Protein AF-A0AAW7YXU8-F1 (afdb_monomer)

Mean predicted aligned error: 8.35 Å

Structure (mmCIF, N/CA/C/O backbone):
data_AF-A0AAW7YXU8-F1
#
_entry.id   AF-A0AAW7YXU8-F1
#
loop_
_atom_site.group_PDB
_atom_site.id
_atom_site.type_symbol
_atom_site.label_atom_id
_atom_site.label_alt_id
_atom_site.label_comp_id
_atom_site.label_asym_id
_atom_site.label_entity_id
_atom_site.label_seq_id
_atom_site.pdbx_PDB_ins_code
_atom_site.Cartn_x
_atom_site.Cartn_y
_atom_site.Cartn_z
_atom_site.occupancy
_atom_site.B_iso_or_equiv
_atom_site.auth_seq_id
_atom_site.auth_comp_id
_atom_site.auth_asym_id
_atom_site.auth_atom_id
_atom_site.pdbx_PDB_model_num
ATOM 1 N N . MET A 1 1 ? -6.974 4.110 14.952 1.00 83.19 1 MET A N 1
ATOM 2 C CA . MET A 1 1 ? -5.641 4.402 14.374 1.00 83.19 1 MET A CA 1
ATOM 3 C C . MET A 1 1 ? -5.737 4.328 12.861 1.00 83.19 1 MET A C 1
ATOM 5 O O . MET A 1 1 ? -6.173 3.306 12.352 1.00 83.19 1 MET A O 1
ATOM 9 N N . VAL A 1 2 ? -5.351 5.387 12.153 1.00 89.38 2 VAL A N 1
ATOM 10 C CA . VAL A 1 2 ? -5.367 5.428 10.683 1.00 89.38 2 VAL A CA 1
ATOM 11 C C . VAL A 1 2 ? -3.934 5.591 10.190 1.00 89.38 2 VAL A C 1
ATOM 13 O O . VAL A 1 2 ? -3.239 6.506 10.622 1.00 89.38 2 VAL A O 1
ATOM 16 N N . VAL A 1 3 ? -3.494 4.697 9.308 1.00 88.69 3 VAL A N 1
ATOM 17 C CA . VAL A 1 3 ? -2.193 4.743 8.634 1.00 88.69 3 VAL A CA 1
ATOM 18 C C . VAL A 1 3 ? -2.463 4.742 7.136 1.00 88.69 3 VAL A C 1
ATOM 20 O O . VAL A 1 3 ? -3.080 3.808 6.633 1.00 88.69 3 VAL A O 1
ATOM 23 N N . SER A 1 4 ? -2.027 5.784 6.428 1.00 88.00 4 SER A N 1
ATOM 24 C CA . SER A 1 4 ? -2.172 5.890 4.974 1.00 88.00 4 SER A CA 1
ATOM 25 C C . SER A 1 4 ? -0.922 6.489 4.344 1.00 88.00 4 SER A C 1
ATOM 27 O O . SER A 1 4 ? -0.348 7.433 4.888 1.00 88.00 4 SER A O 1
ATOM 29 N N . ASN A 1 5 ? -0.524 5.941 3.195 1.00 78.50 5 AS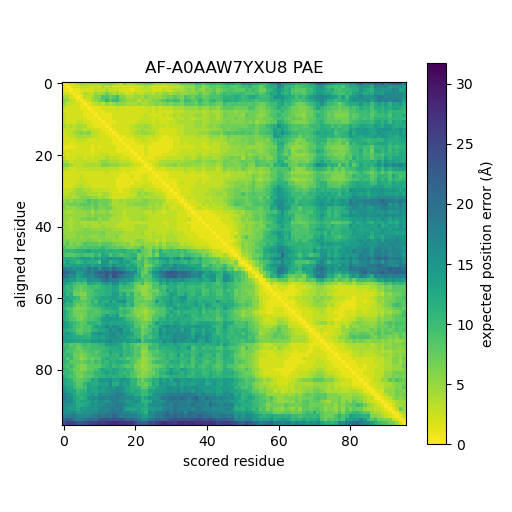N A N 1
ATOM 30 C CA . ASN A 1 5 ? 0.661 6.374 2.454 1.00 78.50 5 ASN A CA 1
ATOM 31 C C . ASN A 1 5 ? 0.351 7.223 1.210 1.00 78.50 5 ASN A C 1
ATOM 33 O O . ASN A 1 5 ? 1.174 8.059 0.847 1.00 78.50 5 ASN A O 1
ATOM 37 N N . GLU A 1 6 ? -0.782 7.010 0.527 1.00 79.31 6 GLU A N 1
ATOM 38 C CA . GLU A 1 6 ? -1.082 7.698 -0.747 1.00 79.31 6 GLU A CA 1
ATOM 39 C C . GLU A 1 6 ? -2.409 8.463 -0.732 1.00 79.31 6 GLU A C 1
ATOM 41 O O . GLU A 1 6 ? -2.508 9.521 -1.356 1.00 79.31 6 GLU A O 1
ATOM 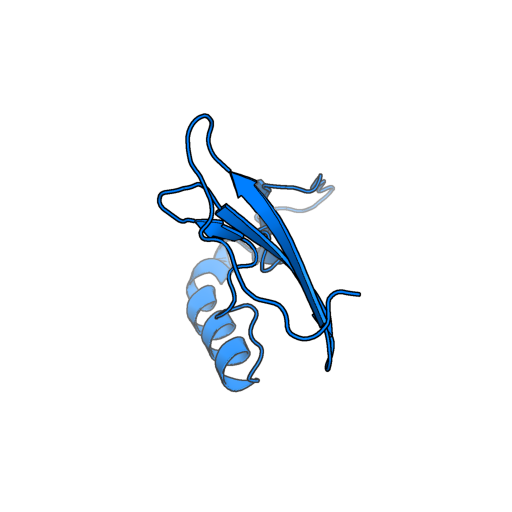46 N N . ARG A 1 7 ? -3.442 7.946 -0.058 1.00 83.62 7 ARG A N 1
ATOM 47 C CA . ARG A 1 7 ? -4.804 8.488 -0.150 1.00 83.62 7 ARG A CA 1
ATOM 48 C C . ARG A 1 7 ? -5.211 9.206 1.130 1.00 83.62 7 ARG A C 1
ATOM 50 O O . ARG A 1 7 ? -4.828 8.817 2.231 1.00 83.62 7 ARG A O 1
ATOM 57 N N . LEU A 1 8 ? -6.048 10.234 0.995 1.00 90.38 8 LEU A N 1
ATOM 58 C CA . LEU A 1 8 ? -6.733 10.814 2.145 1.00 90.38 8 LEU A CA 1
ATOM 59 C C . LEU A 1 8 ? -7.729 9.786 2.696 1.00 90.38 8 LEU A C 1
ATOM 61 O O . LEU A 1 8 ? -8.615 9.335 1.973 1.00 90.38 8 LEU A O 1
ATOM 65 N N . VAL A 1 9 ? -7.598 9.456 3.978 1.00 93.88 9 VAL A N 1
ATOM 66 C CA . VAL A 1 9 ? -8.546 8.607 4.702 1.00 93.88 9 VAL A CA 1
ATOM 67 C C . VAL A 1 9 ? -9.194 9.453 5.788 1.00 93.88 9 VAL A C 1
ATOM 69 O O . VAL A 1 9 ? -8.513 9.938 6.689 1.00 93.88 9 VAL A O 1
ATOM 72 N N . ALA A 1 10 ? -10.508 9.641 5.683 1.00 93.44 10 ALA A N 1
ATOM 73 C CA . ALA A 1 10 ? -11.312 10.376 6.649 1.00 93.44 10 ALA A CA 1
ATOM 74 C C . ALA A 1 10 ? -12.330 9.437 7.303 1.00 93.44 10 ALA A C 1
ATOM 76 O O . ALA A 1 10 ? -12.918 8.583 6.640 1.00 93.44 10 ALA A O 1
ATOM 77 N N . THR A 1 11 ? -12.540 9.609 8.604 1.00 94.31 11 THR A N 1
ATOM 78 C CA . THR A 1 11 ? -13.448 8.795 9.419 1.00 94.31 11 THR A CA 1
ATOM 79 C C . THR A 1 11 ? -14.344 9.708 10.243 1.00 94.31 11 THR A C 1
ATOM 81 O O . THR A 1 11 ? -13.853 10.675 10.823 1.00 94.31 11 THR A O 1
ATOM 84 N N . LEU A 1 12 ? -15.637 9.401 10.324 1.00 96.12 12 LEU A N 1
ATOM 85 C CA . LEU A 1 12 ? -16.613 10.178 11.08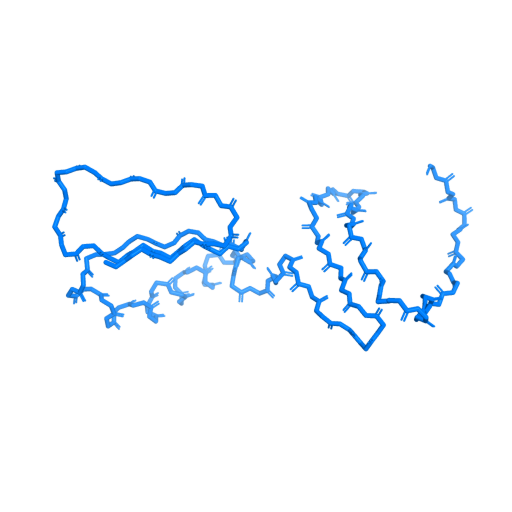7 1.00 96.12 12 LEU A CA 1
ATOM 86 C C . LEU A 1 12 ? -17.577 9.225 11.798 1.00 96.12 12 LEU A C 1
ATOM 88 O O . LEU A 1 12 ? -18.137 8.347 11.151 1.00 96.12 12 LEU A O 1
ATOM 92 N N . GLY A 1 13 ? -17.774 9.412 13.107 1.00 96.12 13 GLY A N 1
ATOM 93 C CA . GLY A 1 13 ? -18.733 8.623 13.892 1.00 96.12 13 GLY A CA 1
ATOM 94 C C . GLY A 1 13 ? -18.377 7.140 14.030 1.00 96.12 13 GLY A C 1
ATOM 95 O O . GLY A 1 13 ? -19.276 6.308 14.086 1.00 96.12 13 GLY A O 1
ATOM 96 N N . VAL A 1 14 ? -17.086 6.804 14.027 1.00 95.50 14 VAL A N 1
ATOM 97 C CA . VAL A 1 14 ? -16.593 5.434 14.207 1.00 95.50 14 VAL A CA 1
ATOM 98 C C . VAL A 1 14 ? -15.579 5.400 15.341 1.00 95.50 14 VAL A C 1
ATOM 100 O O . VAL A 1 14 ? -14.745 6.301 15.448 1.00 95.50 14 VAL A O 1
ATOM 103 N N . ASP A 1 15 ? -15.623 4.332 16.128 1.00 94.00 15 ASP A N 1
ATOM 104 C CA . ASP A 1 15 ? -14.762 4.127 17.288 1.00 94.00 15 ASP A CA 1
ATOM 105 C C . ASP A 1 15 ? -13.901 2.873 17.110 1.00 94.00 1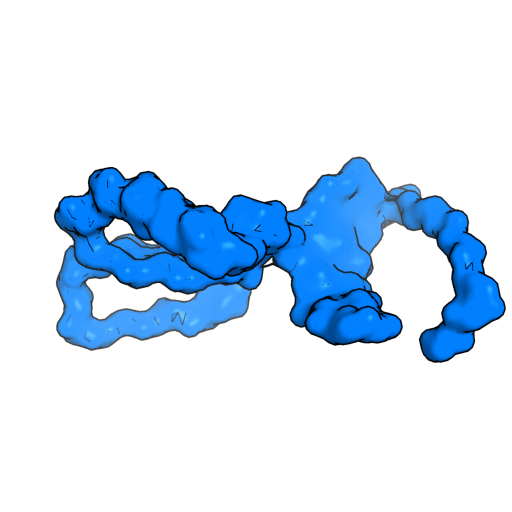5 ASP A C 1
ATOM 107 O O . ASP A 1 15 ? -14.258 1.946 16.381 1.00 94.00 15 ASP A O 1
ATOM 111 N N . ASP A 1 16 ? -12.722 2.887 17.734 1.00 94.62 16 ASP A N 1
ATOM 112 C CA . ASP A 1 16 ? -11.820 1.734 17.854 1.00 94.62 16 ASP A CA 1
ATOM 113 C C . ASP A 1 16 ? -11.454 1.010 16.543 1.00 94.62 16 ASP A C 1
ATOM 115 O O . ASP A 1 16 ? -11.056 -0.156 16.534 1.00 94.62 16 ASP A O 1
ATOM 119 N N . LEU A 1 17 ? -11.480 1.722 15.414 1.00 94.81 17 LEU A N 1
ATOM 120 C CA . LEU A 1 17 ? -11.012 1.193 14.135 1.00 94.81 17 LEU A CA 1
ATOM 121 C C . LEU A 1 17 ? -9.497 1.316 13.967 1.00 94.81 17 LEU A C 1
ATOM 123 O O . LEU A 1 17 ? -8.865 2.321 14.310 1.00 94.81 17 LEU A O 1
ATOM 127 N N . ILE A 1 18 ? -8.921 0.304 13.334 1.00 93.25 18 ILE A N 1
ATOM 128 C CA . ILE A 1 18 ? -7.605 0.316 12.717 1.00 93.25 18 ILE A CA 1
ATOM 129 C C . ILE A 1 18 ? -7.795 0.288 11.210 1.00 93.25 18 ILE A C 1
ATOM 131 O O . ILE A 1 18 ? -8.370 -0.651 10.661 1.00 93.25 18 ILE A O 1
ATOM 135 N N . ILE A 1 19 ? -7.289 1.327 10.554 1.00 93.56 19 ILE A N 1
ATOM 136 C CA . ILE A 1 19 ? -7.302 1.463 9.103 1.00 93.56 19 ILE A CA 1
ATOM 137 C C . ILE A 1 19 ? -5.859 1.536 8.628 1.00 93.56 19 ILE A C 1
ATOM 139 O O . ILE A 1 19 ? -5.108 2.402 9.076 1.00 93.56 19 ILE A O 1
ATOM 143 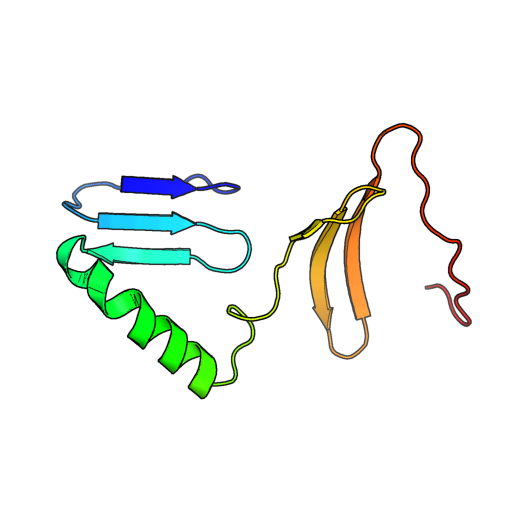N N . VAL A 1 20 ? -5.477 0.627 7.737 1.00 89.94 20 VAL A N 1
ATOM 144 C CA . VAL A 1 20 ? -4.149 0.585 7.120 1.00 89.94 20 VAL A CA 1
ATOM 145 C C . VAL A 1 20 ? -4.325 0.592 5.605 1.00 89.94 20 VAL A C 1
ATOM 147 O O . VAL A 1 20 ? -4.743 -0.408 5.025 1.00 89.94 20 VAL A O 1
ATOM 150 N N . ASP A 1 21 ? -4.020 1.726 4.979 1.00 89.50 21 ASP A N 1
ATOM 151 C CA . ASP A 1 21 ? -3.989 1.911 3.527 1.00 89.50 21 ASP A CA 1
ATOM 152 C C . ASP A 1 21 ? -2.546 1.788 3.028 1.00 89.50 21 ASP A C 1
ATOM 154 O O . ASP A 1 21 ? -1.69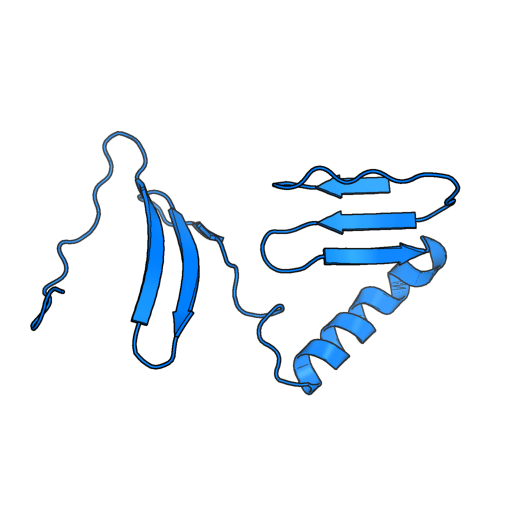1 2.650 3.262 1.00 89.50 21 ASP A O 1
ATOM 158 N N . THR A 1 22 ? -2.270 0.679 2.349 1.00 82.31 22 THR A N 1
ATOM 159 C CA . THR A 1 22 ? -1.009 0.447 1.644 1.00 82.31 22 THR A CA 1
ATOM 160 C C . THR A 1 22 ? -1.247 0.499 0.141 1.00 82.31 22 THR A C 1
ATOM 162 O O . THR A 1 22 ? -2.380 0.503 -0.332 1.00 82.31 22 THR A O 1
ATOM 165 N N . LYS A 1 23 ? -0.171 0.489 -0.647 1.00 75.62 23 LYS A N 1
ATOM 166 C CA . LYS A 1 23 ? -0.303 0.423 -2.106 1.00 75.62 23 LYS A CA 1
ATOM 167 C C . LYS A 1 23 ? -0.967 -0.866 -2.598 1.00 75.62 23 LYS A C 1
ATOM 169 O O . LYS A 1 23 ? -1.547 -0.841 -3.681 1.00 75.62 23 LYS A O 1
ATOM 174 N N . ASP A 1 24 ? -0.853 -1.941 -1.822 1.00 74.69 24 ASP A N 1
ATOM 175 C CA . ASP A 1 24 ? -1.239 -3.297 -2.217 1.00 74.69 24 ASP A CA 1
ATOM 176 C C . ASP A 1 24 ? -2.670 -3.622 -1.762 1.00 74.69 24 ASP A C 1
ATOM 178 O O . ASP A 1 24 ? -3.421 -4.284 -2.476 1.00 74.69 24 ASP A O 1
ATOM 182 N N . ALA A 1 25 ? -3.063 -3.130 -0.582 1.00 81.75 25 ALA A N 1
ATOM 183 C CA . ALA A 1 25 ? -4.375 -3.378 0.006 1.00 81.75 25 ALA A CA 1
ATOM 184 C C . ALA A 1 25 ? -4.783 -2.311 1.036 1.00 81.75 25 ALA A C 1
ATOM 186 O O . ALA A 1 25 ? -3.936 -1.687 1.686 1.00 81.75 25 ALA A O 1
ATOM 187 N N . LEU A 1 26 ? -6.101 -2.191 1.230 1.00 88.81 26 LEU A N 1
ATOM 188 C CA . LEU A 1 26 ? -6.734 -1.466 2.329 1.00 88.81 26 LEU A CA 1
ATOM 189 C C . LEU A 1 26 ? -7.268 -2.472 3.353 1.00 88.81 26 LEU A C 1
ATOM 191 O O . LEU A 1 26 ? -8.109 -3.308 3.022 1.00 88.81 26 LEU A O 1
ATOM 195 N N . MET A 1 27 ? -6.818 -2.357 4.599 1.00 90.56 27 MET A N 1
ATOM 196 C CA . MET A 1 27 ? -7.358 -3.110 5.728 1.00 90.56 27 MET A CA 1
ATOM 197 C C . MET A 1 27 ? -8.141 -2.174 6.646 1.00 90.56 27 MET A C 1
ATOM 199 O O . MET A 1 27 ? -7.632 -1.130 7.048 1.00 90.56 27 MET A O 1
ATOM 203 N N . VAL A 1 28 ? -9.354 -2.581 7.013 1.00 93.94 28 VAL A N 1
ATOM 204 C CA . VAL A 1 28 ? -10.192 -1.917 8.018 1.00 93.94 28 VAL A CA 1
ATOM 205 C C . VAL A 1 28 ? -10.644 -2.981 9.006 1.00 93.94 28 VAL A C 1
ATOM 207 O O . VAL A 1 28 ? -11.254 -3.968 8.604 1.00 93.94 28 VAL A O 1
ATOM 210 N N . ALA A 1 29 ? -10.334 -2.800 10.284 1.00 93.94 29 ALA A N 1
ATOM 211 C CA . ALA A 1 29 ? -10.713 -3.741 11.331 1.00 93.94 29 ALA A CA 1
ATOM 212 C C . ALA A 1 29 ? -10.993 -3.012 12.643 1.00 93.94 29 ALA A C 1
ATOM 214 O O . ALA A 1 29 ? -10.384 -1.983 12.925 1.00 93.94 29 ALA A O 1
ATOM 215 N N . HIS A 1 30 ? -11.872 -3.569 13.471 1.00 95.12 30 HIS A N 1
ATOM 216 C CA . HIS A 1 30 ? -11.947 -3.167 14.872 1.00 95.12 30 HIS A CA 1
ATOM 217 C C . HIS A 1 30 ? -10.662 -3.589 15.598 1.00 95.12 30 HIS A C 1
ATOM 219 O O . HIS A 1 30 ? -10.081 -4.632 15.284 1.00 95.12 30 HIS A O 1
ATOM 225 N N . LYS A 1 31 ? -10.221 -2.807 16.584 1.00 91.56 31 LYS A N 1
ATOM 226 C CA . LYS A 1 31 ? -8.993 -3.054 17.352 1.00 91.56 31 LYS A CA 1
ATOM 227 C C . LYS A 1 31 ? -8.976 -4.439 18.013 1.00 91.56 31 LYS A C 1
ATOM 229 O O . LYS A 1 31 ? -7.927 -5.073 18.079 1.00 91.56 31 LYS A O 1
ATOM 234 N N . ASP A 1 32 ? -10.134 -4.943 18.420 1.00 93.50 32 ASP A N 1
ATOM 235 C CA . ASP A 1 32 ? -10.255 -6.266 19.051 1.00 93.50 32 ASP A CA 1
ATOM 236 C C . ASP A 1 32 ? -10.072 -7.436 18.068 1.00 93.50 32 ASP A C 1
ATOM 238 O O . ASP A 1 32 ? -9.773 -8.555 18.476 1.00 93.50 32 ASP A O 1
ATOM 242 N N . ALA A 1 33 ? -10.201 -7.185 16.762 1.00 91.19 33 ALA A N 1
ATOM 243 C CA . ALA A 1 33 ? -10.074 -8.198 15.713 1.00 91.19 33 ALA A CA 1
ATOM 244 C C . ALA A 1 33 ? -8.650 -8.296 15.126 1.00 91.19 33 ALA A C 1
ATOM 246 O O . ALA A 1 33 ? -8.410 -9.069 14.200 1.00 91.19 33 ALA A O 1
ATOM 247 N N . ILE A 1 34 ? -7.671 -7.536 15.644 1.00 84.62 34 ILE A N 1
ATOM 248 C CA . ILE A 1 34 ? -6.284 -7.533 15.124 1.00 84.62 34 ILE A CA 1
ATOM 249 C C . ILE A 1 34 ? -5.657 -8.931 15.142 1.00 84.62 34 ILE A C 1
ATOM 251 O O . ILE A 1 34 ? -4.885 -9.291 14.254 1.00 84.62 34 ILE A O 1
ATOM 255 N N . GLN A 1 35 ? -5.971 -9.723 16.162 1.00 85.06 35 GLN A N 1
ATOM 256 C CA . GLN A 1 35 ? -5.447 -11.078 16.324 1.00 85.06 35 GLN A CA 1
ATOM 257 C C . GLN A 1 35 ? -5.818 -12.017 15.162 1.00 85.06 35 GLN A C 1
ATOM 259 O O . GLN A 1 35 ? -5.063 -12.943 14.854 1.00 85.06 35 GLN A O 1
ATOM 264 N N . ASP A 1 36 ? -6.899 -11.717 14.438 1.00 88.12 36 ASP A N 1
ATOM 265 C CA . ASP A 1 36 ? -7.393 -12.525 13.321 1.00 88.12 36 ASP A CA 1
ATOM 266 C C . ASP A 1 36 ? -6.817 -12.108 11.960 1.00 88.12 36 ASP A C 1
ATOM 268 O O . ASP A 1 36 ? -7.069 -12.764 10.947 1.00 88.12 36 ASP A O 1
ATOM 272 N N . VAL A 1 37 ? -5.959 -11.079 11.907 1.00 86.19 37 VAL A N 1
ATOM 273 C CA . VAL A 1 37 ? -5.312 -10.622 10.660 1.00 86.19 37 VAL A CA 1
ATOM 274 C C . VAL A 1 37 ? -4.580 -11.765 9.957 1.00 86.19 37 VAL A C 1
ATOM 276 O O . VAL A 1 37 ? -4.614 -11.877 8.733 1.00 86.19 37 VAL A O 1
ATOM 279 N N . LYS A 1 38 ? -3.958 -12.676 10.714 1.00 84.44 38 LYS A N 1
ATOM 280 C CA . LYS A 1 38 ? -3.275 -13.842 10.137 1.00 84.44 38 LYS A CA 1
ATOM 281 C C . LYS A 1 38 ? -4.244 -14.779 9.408 1.00 84.44 38 LYS A C 1
ATOM 283 O O . LYS A 1 38 ? -3.891 -15.316 8.361 1.00 84.44 38 LYS A O 1
ATOM 288 N N . GLN A 1 39 ? -5.447 -14.967 9.946 1.00 88.31 39 GLN A N 1
ATOM 289 C CA . GLN A 1 39 ? -6.478 -15.802 9.328 1.00 88.31 39 GLN A CA 1
ATOM 290 C C . GLN A 1 39 ? -7.013 -15.141 8.055 1.00 88.31 39 GLN A C 1
ATOM 292 O O . GLN A 1 39 ? -7.135 -15.811 7.034 1.00 88.31 39 GLN A O 1
ATOM 297 N N . LEU A 1 40 ? -7.225 -13.821 8.080 1.00 85.50 40 LEU A N 1
ATOM 298 C CA . LEU A 1 40 ? -7.595 -13.041 6.897 1.00 85.50 40 LEU A CA 1
ATOM 299 C C . LEU A 1 40 ? -6.533 -13.137 5.788 1.00 85.50 40 LEU A C 1
ATOM 301 O O . LEU A 1 40 ? -6.854 -13.357 4.625 1.00 85.50 40 LEU A O 1
ATOM 305 N N . VAL A 1 41 ? -5.249 -13.023 6.133 1.00 83.94 41 VAL A N 1
ATOM 306 C CA . VAL A 1 41 ? -4.157 -13.183 5.157 1.00 83.94 41 VAL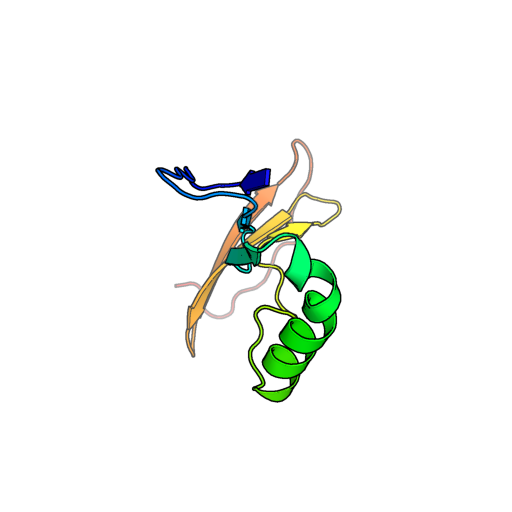 A CA 1
ATOM 307 C C . VAL A 1 41 ? -4.133 -14.600 4.576 1.00 83.94 41 VAL A C 1
ATOM 309 O O . VAL A 1 41 ? -3.856 -14.769 3.388 1.00 83.94 41 VAL A O 1
ATOM 312 N N . ASN A 1 42 ? -4.425 -15.622 5.383 1.00 84.75 42 ASN A N 1
ATOM 313 C CA . ASN A 1 42 ? -4.505 -17.002 4.906 1.00 84.75 42 ASN A CA 1
ATOM 314 C C . ASN A 1 42 ? -5.708 -17.224 3.980 1.00 84.75 42 ASN A C 1
ATOM 316 O O . ASN A 1 42 ? -5.544 -17.836 2.933 1.00 84.75 42 ASN A O 1
ATOM 320 N N . SER A 1 43 ? -6.880 -16.662 4.277 1.00 85.12 43 SER A N 1
ATOM 321 C CA . SER A 1 43 ? -8.035 -16.801 3.382 1.00 85.12 43 SER A CA 1
ATOM 322 C C . SER A 1 43 ? -7.813 -16.110 2.030 1.00 85.12 43 SER A C 1
ATOM 324 O O . SER A 1 43 ? -8.202 -16.644 0.994 1.00 85.12 43 SER A O 1
ATOM 326 N N . ILE A 1 44 ? -7.113 -14.970 2.007 1.00 82.38 44 ILE A N 1
ATOM 327 C CA . ILE A 1 44 ? -6.702 -14.294 0.763 1.00 82.38 44 ILE A CA 1
ATOM 328 C C . ILE A 1 44 ? -5.709 -15.159 -0.034 1.00 82.38 44 ILE A C 1
ATOM 330 O O . ILE A 1 44 ? -5.806 -15.231 -1.262 1.00 82.38 44 ILE A O 1
ATOM 334 N N . LYS A 1 45 ? -4.778 -15.836 0.655 1.00 79.31 45 LYS A N 1
ATOM 335 C CA . LYS A 1 45 ? -3.845 -16.804 0.051 1.00 79.31 45 LYS A CA 1
ATOM 336 C C . LYS A 1 45 ? -4.577 -17.971 -0.595 1.00 79.31 45 LYS A C 1
ATOM 338 O O . LYS A 1 45 ? -4.303 -18.282 -1.753 1.00 79.31 45 LYS A O 1
ATOM 343 N N . ASP A 1 46 ? -5.504 -18.575 0.137 1.00 84.00 46 ASP A N 1
ATOM 344 C CA . ASP A 1 46 ? -6.262 -19.747 -0.305 1.00 84.00 46 ASP A CA 1
ATOM 345 C C . ASP A 1 46 ? -7.208 -19.404 -1.464 1.00 84.00 46 ASP A C 1
ATOM 347 O O . ASP A 1 46 ? -7.408 -20.210 -2.369 1.00 84.00 46 ASP A O 1
ATOM 351 N N . ALA A 1 47 ? -7.708 -18.165 -1.506 1.00 82.75 47 ALA A N 1
ATOM 352 C CA . ALA A 1 47 ? -8.463 -17.624 -2.634 1.00 82.75 47 ALA A CA 1
ATOM 353 C C . ALA A 1 47 ? -7.599 -17.331 -3.880 1.00 82.75 47 ALA A C 1
ATOM 355 O O . ALA A 1 47 ? -8.116 -16.844 -4.885 1.00 82.75 47 ALA A O 1
ATOM 356 N N . GLY A 1 48 ? -6.286 -17.589 -3.827 1.00 74.19 48 GLY A N 1
ATOM 357 C CA . GLY A 1 48 ? -5.368 -17.427 -4.953 1.00 74.19 48 GLY A CA 1
ATOM 358 C C . GLY A 1 48 ? -5.126 -15.976 -5.372 1.00 74.19 48 GLY A C 1
ATOM 359 O O . GLY A 1 48 ? -4.560 -15.746 -6.439 1.00 74.19 48 GLY A O 1
ATOM 360 N N . ARG A 1 49 ? -5.543 -14.992 -4.566 1.00 72.19 49 ARG A N 1
ATOM 361 C CA . ARG A 1 49 ? -5.390 -13.578 -4.922 1.00 72.19 49 ARG A CA 1
ATOM 362 C C . ARG A 1 49 ? -3.978 -13.086 -4.621 1.00 72.19 49 ARG A C 1
ATOM 364 O O . ARG A 1 49 ? -3.367 -13.541 -3.663 1.00 72.19 49 ARG A O 1
ATOM 371 N N . GLU A 1 50 ? -3.438 -12.164 -5.408 1.00 64.50 50 GLU A N 1
ATOM 372 C CA . GLU A 1 50 ? -2.021 -11.780 -5.325 1.00 64.50 50 GLU A CA 1
ATOM 373 C C . GLU A 1 50 ? -1.718 -10.567 -4.438 1.00 64.50 50 GLU A C 1
ATOM 375 O O . GLU A 1 50 ? -0.548 -10.220 -4.287 1.00 64.50 50 GLU A O 1
ATOM 380 N N . GLU A 1 51 ? -2.708 -9.951 -3.786 1.00 65.88 51 GLU A N 1
ATOM 381 C CA . GLU A 1 51 ? -2.495 -8.777 -2.919 1.00 65.88 51 GLU A CA 1
ATOM 382 C C . GLU A 1 51 ? -1.571 -9.083 -1.726 1.00 65.88 51 GLU A C 1
ATOM 384 O O . GLU A 1 51 ? -1.008 -8.178 -1.121 1.00 65.88 51 GLU A O 1
ATOM 389 N N . HIS A 1 52 ? -1.367 -10.365 -1.405 1.00 57.94 52 HIS A N 1
ATOM 390 C CA . HIS A 1 52 ? -0.399 -10.817 -0.403 1.00 57.94 52 HIS A CA 1
ATOM 391 C C . HIS A 1 52 ? 1.000 -11.147 -0.971 1.00 57.94 52 HIS A C 1
ATOM 393 O O . HIS A 1 52 ? 1.903 -11.451 -0.191 1.00 57.94 52 HIS A O 1
ATOM 399 N N . LYS A 1 53 ? 1.179 -11.167 -2.303 1.00 55.41 53 LYS A N 1
ATOM 400 C CA . LYS A 1 53 ? 2.425 -11.559 -3.003 1.00 55.41 53 LYS A CA 1
ATOM 401 C C . LYS A 1 53 ? 3.072 -10.413 -3.765 1.00 55.41 53 LYS A C 1
ATOM 403 O O . LYS A 1 53 ? 4.299 -10.345 -3.831 1.00 55.41 53 LYS A O 1
ATOM 408 N N . VAL A 1 54 ? 2.270 -9.562 -4.395 1.00 55.59 54 VAL A N 1
ATOM 409 C CA . VAL A 1 54 ? 2.764 -8.542 -5.315 1.00 55.59 54 VAL A CA 1
ATOM 410 C C . VAL A 1 54 ? 2.818 -7.218 -4.584 1.00 55.59 54 VAL A C 1
ATOM 412 O O . VAL A 1 54 ? 1.815 -6.528 -4.444 1.00 55.59 54 VAL A O 1
ATOM 415 N N . HIS A 1 55 ? 4.022 -6.851 -4.151 1.00 61.12 55 HIS A N 1
ATOM 416 C CA . HIS A 1 55 ? 4.287 -5.472 -3.780 1.00 61.12 55 HIS A CA 1
ATOM 417 C C . HIS A 1 55 ? 4.225 -4.617 -5.039 1.00 61.12 55 HIS A C 1
ATOM 419 O O . HIS A 1 55 ? 5.063 -4.739 -5.938 1.00 61.12 55 HIS A O 1
ATOM 425 N N . ARG A 1 56 ? 3.227 -3.740 -5.091 1.00 68.12 56 ARG A N 1
ATOM 426 C CA . ARG A 1 56 ? 3.065 -2.712 -6.109 1.00 68.12 56 ARG A CA 1
ATOM 427 C C . ARG A 1 56 ? 4.352 -1.909 -6.240 1.00 68.12 56 ARG A C 1
ATOM 429 O O . ARG A 1 56 ? 4.785 -1.682 -7.357 1.00 68.12 56 ARG A O 1
ATOM 436 N N . GLU A 1 57 ? 5.040 -1.595 -5.142 1.00 75.38 57 GLU A N 1
ATOM 437 C CA . GLU A 1 57 ? 6.337 -0.911 -5.154 1.00 75.38 57 GLU A CA 1
ATOM 438 C C . GLU A 1 57 ? 7.493 -1.820 -4.706 1.00 75.38 57 GLU A C 1
ATOM 440 O O . GLU A 1 57 ? 7.507 -2.344 -3.595 1.00 75.38 57 GLU A O 1
ATOM 445 N N . VAL A 1 58 ? 8.504 -1.973 -5.565 1.00 81.69 58 VAL A N 1
ATOM 446 C CA . VAL A 1 58 ? 9.684 -2.810 -5.319 1.00 81.69 58 VAL A CA 1
ATOM 447 C C . VAL A 1 58 ? 10.953 -1.967 -5.353 1.00 81.69 58 VAL A C 1
ATOM 449 O O . VAL A 1 58 ? 11.263 -1.309 -6.350 1.00 81.69 58 VAL A O 1
ATOM 452 N N . TYR A 1 59 ? 11.740 -2.052 -4.280 1.00 83.94 59 TYR A N 1
ATOM 453 C CA . TYR A 1 59 ? 13.008 -1.338 -4.148 1.00 83.94 59 TYR A CA 1
ATOM 454 C C . TYR A 1 59 ? 14.190 -2.127 -4.729 1.00 83.94 59 TYR A C 1
ATOM 456 O O . TYR A 1 59 ? 14.278 -3.359 -4.647 1.00 83.94 59 TYR A O 1
ATOM 464 N N . ARG A 1 60 ? 15.115 -1.388 -5.344 1.00 87.75 60 ARG A N 1
ATOM 465 C CA . ARG A 1 60 ? 16.343 -1.875 -5.981 1.00 87.75 60 ARG A CA 1
ATOM 466 C C . ARG A 1 60 ? 17.511 -0.931 -5.653 1.00 87.75 60 ARG A C 1
ATOM 468 O O . ARG A 1 60 ? 17.280 0.216 -5.274 1.00 87.75 60 ARG A O 1
ATOM 475 N N . PRO A 1 61 ? 18.775 -1.365 -5.809 1.00 88.25 61 PRO A N 1
ATOM 476 C CA . PRO A 1 61 ? 19.930 -0.505 -5.533 1.00 88.25 61 PRO A CA 1
ATOM 477 C C . PRO A 1 61 ? 19.865 0.845 -6.270 1.00 88.25 61 PRO A C 1
ATOM 479 O O . PRO A 1 61 ? 20.001 1.890 -5.630 1.00 88.25 61 PRO A O 1
ATOM 482 N N . TRP A 1 62 ? 19.489 0.820 -7.556 1.00 91.00 62 TRP A N 1
ATOM 483 C CA . TRP A 1 62 ? 19.357 1.995 -8.427 1.00 91.00 62 TRP A CA 1
ATOM 484 C C . TRP A 1 62 ? 18.115 2.869 -8.157 1.00 91.00 62 TRP A C 1
ATOM 486 O O . TRP A 1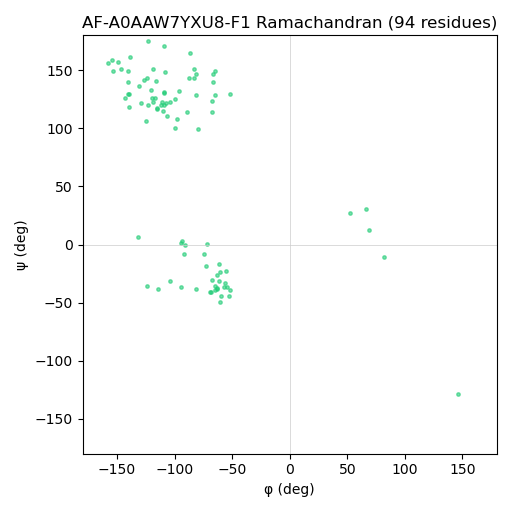 62 ? 17.982 3.943 -8.743 1.00 91.00 62 TRP A O 1
ATOM 496 N N . GLY A 1 63 ? 17.177 2.436 -7.304 1.00 92.19 63 GLY A N 1
ATOM 497 C CA . GLY A 1 63 ? 15.911 3.139 -7.074 1.00 92.19 63 GLY A CA 1
ATOM 498 C C . GLY A 1 63 ? 14.740 2.210 -6.782 1.00 92.19 63 GLY A C 1
ATOM 499 O O . GLY A 1 63 ? 14.807 1.384 -5.874 1.00 92.19 63 GLY A O 1
ATOM 500 N N . LYS A 1 64 ? 13.636 2.371 -7.505 1.00 90.75 64 LYS A N 1
ATOM 501 C CA . LYS A 1 64 ? 12.438 1.541 -7.339 1.00 90.75 64 LYS A CA 1
ATOM 502 C C . LYS A 1 64 ? 11.610 1.478 -8.613 1.00 90.75 64 LYS A C 1
ATOM 504 O O . LYS A 1 64 ? 11.700 2.367 -9.460 1.00 90.75 64 LYS A O 1
ATOM 509 N N . TYR A 1 65 ? 10.771 0.456 -8.725 1.00 89.12 65 TYR A N 1
ATOM 510 C CA . TYR A 1 65 ? 9.665 0.465 -9.676 1.00 89.12 65 TYR A CA 1
ATOM 511 C C . TYR A 1 65 ? 8.341 0.232 -8.956 1.00 89.12 65 TYR A C 1
ATOM 513 O O . TYR A 1 65 ? 8.274 -0.547 -8.011 1.00 89.12 65 TYR A O 1
ATOM 521 N N . ASP A 1 66 ? 7.307 0.911 -9.430 1.00 85.31 66 ASP A N 1
ATOM 522 C CA . ASP A 1 66 ? 5.920 0.743 -9.020 1.00 85.31 66 ASP A CA 1
ATOM 523 C C . ASP A 1 66 ? 5.138 0.133 -10.195 1.00 85.31 66 ASP A C 1
ATOM 525 O O . ASP A 1 66 ? 5.138 0.704 -11.288 1.00 85.31 66 ASP A O 1
ATOM 529 N N . SER A 1 67 ? 4.538 -1.042 -10.012 1.00 83.88 67 SER A N 1
ATOM 530 C CA . SER A 1 67 ? 3.671 -1.695 -10.995 1.00 83.88 67 SER A CA 1
ATOM 531 C C . SER A 1 67 ? 2.286 -1.060 -10.930 1.00 83.88 67 SER A C 1
ATOM 533 O O . SER A 1 67 ? 1.481 -1.385 -10.063 1.00 83.88 67 SER A O 1
ATOM 535 N N . ILE A 1 68 ? 2.016 -0.139 -11.853 1.00 81.44 68 ILE A N 1
ATOM 536 C CA . ILE A 1 68 ? 0.781 0.654 -11.851 1.00 81.44 68 ILE A CA 1
ATOM 537 C C . ILE A 1 68 ? -0.373 -0.127 -12.468 1.00 81.44 68 ILE A C 1
ATOM 539 O O . ILE A 1 68 ? -1.501 -0.002 -12.002 1.00 81.44 68 ILE A O 1
ATOM 543 N N . ASP A 1 69 ? -0.093 -0.892 -13.522 1.00 77.25 69 ASP A N 1
ATOM 544 C CA . ASP A 1 69 ? -1.113 -1.632 -14.254 1.00 77.25 69 ASP A CA 1
ATOM 545 C C . ASP A 1 69 ? -0.519 -2.870 -14.933 1.00 77.25 69 ASP A C 1
ATOM 547 O O . ASP A 1 69 ? 0.654 -2.884 -15.326 1.00 77.25 69 ASP A O 1
ATOM 551 N N . ASN A 1 70 ? -1.330 -3.913 -15.071 1.00 78.56 70 ASN A N 1
ATOM 552 C CA . ASN A 1 70 ? -0.972 -5.170 -15.712 1.00 78.56 70 ASN A CA 1
ATOM 553 C C . ASN A 1 70 ? -2.181 -5.703 -16.478 1.00 78.56 70 ASN A C 1
ATOM 555 O O . ASN A 1 70 ? -3.242 -5.925 -15.902 1.00 78.56 70 ASN A O 1
ATOM 559 N N . GLY A 1 71 ? -1.993 -5.980 -17.763 1.00 80.44 71 GLY A N 1
ATOM 560 C CA . GLY A 1 71 ? -2.972 -6.673 -18.591 1.00 80.44 71 GLY A CA 1
ATOM 561 C C . GLY A 1 71 ? -2.374 -7.928 -19.211 1.00 80.44 71 GLY A C 1
ATOM 562 O O . GLY A 1 71 ? -1.172 -8.172 -19.140 1.00 80.44 71 GLY A O 1
ATOM 563 N N . ALA A 1 72 ? -3.201 -8.707 -19.910 1.00 83.12 72 ALA A N 1
ATOM 564 C CA . ALA A 1 72 ? -2.781 -9.971 -20.527 1.00 83.12 72 ALA A CA 1
ATOM 565 C C . ALA A 1 72 ? -1.576 -9.844 -21.485 1.00 83.12 72 ALA A C 1
ATOM 567 O O . ALA A 1 72 ? -0.886 -10.822 -21.759 1.00 83.12 72 ALA A O 1
ATOM 568 N N . ARG A 1 73 ? -1.329 -8.645 -22.022 1.00 85.50 73 ARG A N 1
ATOM 569 C CA . ARG A 1 73 ? -0.283 -8.371 -23.015 1.00 85.50 73 ARG A CA 1
ATOM 570 C C . ARG A 1 73 ? 0.591 -7.161 -22.698 1.00 85.50 73 ARG A C 1
ATOM 572 O O . ARG A 1 73 ? 1.389 -6.759 -23.544 1.00 85.50 73 ARG A O 1
ATOM 579 N N . TYR A 1 74 ? 0.431 -6.557 -21.527 1.00 80.62 74 TYR A N 1
ATOM 580 C CA . TYR A 1 74 ? 1.188 -5.365 -21.171 1.00 80.62 74 TYR A CA 1
ATOM 581 C C . TYR A 1 74 ? 1.429 -5.285 -19.671 1.00 80.62 74 TYR A C 1
ATOM 583 O O . TYR A 1 74 ? 0.678 -5.821 -18.861 1.00 80.62 74 TYR A O 1
ATOM 591 N N . GLN A 1 75 ? 2.470 -4.549 -19.315 1.00 82.94 75 GLN A N 1
ATOM 592 C CA . GLN A 1 75 ? 2.767 -4.185 -17.944 1.00 82.94 75 GLN A CA 1
ATOM 593 C C . GLN A 1 75 ? 3.253 -2.740 -17.935 1.00 82.94 75 GLN A C 1
ATOM 595 O O . GLN A 1 75 ? 4.156 -2.379 -18.691 1.00 82.94 75 GLN A O 1
ATOM 600 N N . VAL A 1 76 ? 2.661 -1.920 -17.071 1.00 85.56 76 VAL A N 1
ATOM 601 C CA . VAL A 1 76 ? 3.036 -0.519 -16.886 1.00 85.56 76 VAL A CA 1
ATOM 602 C C . VAL A 1 76 ? 3.753 -0.380 -15.555 1.00 85.56 76 VAL A C 1
ATOM 604 O O . VAL A 1 76 ? 3.206 -0.682 -14.494 1.00 85.56 76 VAL A O 1
ATOM 607 N N . LYS A 1 77 ? 4.989 0.119 -15.612 1.00 88.81 77 LYS A N 1
ATOM 608 C CA . LYS A 1 77 ? 5.794 0.415 -14.427 1.00 88.81 77 LYS A CA 1
ATOM 609 C C . LYS A 1 77 ? 6.180 1.882 -14.391 1.00 88.81 77 LYS A C 1
ATOM 611 O O . LYS A 1 77 ? 6.700 2.409 -15.371 1.00 88.81 77 LYS A O 1
ATOM 616 N N . ARG A 1 78 ? 6.016 2.522 -13.236 1.00 89.06 78 ARG A N 1
ATOM 617 C CA . ARG A 1 78 ? 6.680 3.792 -12.929 1.00 89.06 78 ARG A CA 1
ATOM 618 C C . ARG A 1 78 ? 8.016 3.490 -12.291 1.00 89.06 78 ARG A C 1
ATOM 620 O O . ARG A 1 78 ? 8.079 2.947 -11.195 1.00 89.06 78 ARG A O 1
ATOM 627 N N . ILE A 1 79 ? 9.083 3.850 -12.986 1.00 91.94 79 ILE A N 1
ATOM 628 C CA . ILE A 1 79 ? 10.444 3.646 -12.512 1.00 91.94 79 ILE A CA 1
ATOM 629 C C . ILE A 1 79 ? 10.960 4.964 -11.938 1.00 91.94 79 ILE A C 1
ATOM 631 O O . ILE A 1 79 ? 10.945 5.988 -12.615 1.00 91.94 79 ILE A O 1
ATOM 635 N N . THR A 1 80 ? 11.423 4.938 -10.691 1.00 93.31 80 THR A N 1
ATOM 636 C CA . THR A 1 80 ? 12.107 6.065 -10.053 1.00 93.31 80 THR A CA 1
ATOM 637 C C . THR A 1 80 ? 13.569 5.692 -9.888 1.00 93.31 80 THR A C 1
ATOM 639 O O . THR A 1 80 ? 13.894 4.765 -9.147 1.00 93.31 80 THR A O 1
ATOM 642 N N . VAL A 1 81 ? 14.446 6.409 -10.583 1.00 95.19 81 VAL A N 1
ATOM 643 C CA . VAL A 1 81 ? 15.897 6.210 -10.513 1.00 95.19 81 VAL A CA 1
ATOM 644 C C . VAL A 1 81 ? 16.471 7.214 -9.519 1.00 95.19 81 VAL A C 1
ATOM 646 O O . VAL A 1 81 ? 16.113 8.392 -9.553 1.00 95.19 81 VAL A O 1
ATOM 649 N N . LYS A 1 82 ? 17.324 6.750 -8.602 1.00 92.88 82 LYS A N 1
ATOM 650 C CA . LYS A 1 82 ? 18.031 7.645 -7.678 1.00 92.88 82 LYS A CA 1
ATOM 651 C C . LYS A 1 82 ? 18.988 8.551 -8.466 1.00 92.88 82 LYS A C 1
ATOM 653 O O . LYS A 1 82 ? 19.517 8.118 -9.490 1.00 92.88 82 LYS A O 1
ATOM 658 N N . PRO A 1 83 ? 19.255 9.781 -8.000 1.00 95.06 83 PRO A N 1
ATOM 659 C CA . PRO A 1 83 ? 20.249 10.643 -8.633 1.00 95.06 83 PRO A CA 1
ATOM 660 C C . PRO A 1 83 ? 21.598 9.923 -8.807 1.00 95.06 83 PRO A C 1
ATOM 662 O O . PRO A 1 83 ? 22.100 9.332 -7.856 1.00 95.06 83 PRO A O 1
ATOM 665 N N . GLY A 1 84 ? 22.164 9.956 -10.017 1.00 93.88 84 GLY A N 1
ATOM 666 C CA . GLY A 1 84 ? 23.456 9.330 -10.345 1.00 93.88 84 GLY A CA 1
ATOM 667 C C . GLY A 1 84 ? 23.416 7.826 -10.653 1.00 93.88 84 GLY A C 1
ATOM 668 O O . GLY A 1 84 ? 24.397 7.289 -11.164 1.00 93.88 84 GLY A O 1
ATOM 669 N N . GLU A 1 85 ? 22.295 7.150 -10.407 1.00 94.88 85 GLU A N 1
ATOM 670 C CA . GLU A 1 85 ? 22.121 5.731 -10.725 1.00 94.88 85 GLU A CA 1
ATOM 671 C C . GLU A 1 85 ? 21.638 5.519 -12.166 1.00 94.88 85 GLU A C 1
ATOM 673 O O . GLU A 1 85 ? 21.158 6.437 -12.835 1.00 94.88 85 GLU A O 1
ATOM 678 N N . LYS A 1 86 ? 21.740 4.278 -12.656 1.00 89.56 86 LYS A N 1
ATOM 679 C CA . LYS A 1 86 ? 21.271 3.908 -13.998 1.00 89.56 86 LYS A CA 1
ATOM 680 C C . LYS A 1 86 ? 20.599 2.544 -14.036 1.00 89.56 86 LYS A C 1
ATOM 682 O O . LYS A 1 86 ? 20.946 1.625 -13.298 1.00 89.56 86 LYS A O 1
ATOM 687 N N . LEU A 1 87 ? 19.648 2.419 -14.954 1.00 87.62 87 LEU A N 1
ATOM 688 C CA . LEU A 1 87 ? 19.032 1.149 -15.320 1.00 87.62 87 LEU A CA 1
ATOM 689 C C . LEU A 1 87 ? 19.921 0.428 -16.335 1.00 87.62 87 LEU A C 1
ATOM 691 O O . LEU A 1 87 ? 20.621 1.064 -17.126 1.00 87.62 87 LEU A O 1
ATOM 695 N N . SER A 1 88 ? 19.871 -0.902 -16.345 1.00 84.38 88 SER A N 1
ATOM 696 C CA . SER A 1 88 ? 20.440 -1.665 -17.452 1.00 84.38 88 SER A CA 1
ATOM 697 C C . SER A 1 88 ? 19.640 -1.403 -18.727 1.00 84.38 88 SER A C 1
ATOM 699 O O . SER A 1 88 ? 18.410 -1.323 -18.700 1.00 84.38 88 SER A O 1
ATOM 701 N N . VAL A 1 89 ? 20.340 -1.276 -19.853 1.00 82.75 89 VAL A N 1
ATOM 702 C CA . VAL A 1 89 ? 19.692 -1.193 -21.164 1.00 82.75 89 VAL A CA 1
ATOM 703 C C . VAL A 1 89 ? 19.000 -2.527 -21.431 1.00 82.75 89 VAL A C 1
ATOM 705 O O . VAL A 1 89 ? 19.614 -3.583 -21.290 1.00 82.75 89 VAL A O 1
ATOM 708 N N . GLN A 1 90 ? 17.721 -2.471 -21.790 1.00 80.69 90 GLN A N 1
ATOM 709 C CA . GLN A 1 90 ? 16.923 -3.642 -22.138 1.00 80.69 90 GLN A CA 1
ATOM 710 C C . GLN A 1 90 ? 16.648 -3.619 -23.640 1.00 80.69 90 GLN A C 1
ATOM 712 O O . GLN A 1 90 ? 16.233 -2.596 -24.187 1.00 80.69 90 GLN A O 1
ATOM 717 N N . MET A 1 91 ? 16.903 -4.739 -24.314 1.00 80.06 91 MET A N 1
ATOM 718 C CA . MET A 1 91 ? 16.571 -4.896 -25.726 1.00 80.06 91 MET A CA 1
ATOM 719 C C . MET A 1 91 ? 15.091 -5.262 -25.853 1.00 80.06 91 MET A C 1
ATOM 721 O O . MET A 1 91 ? 14.613 -6.189 -25.204 1.00 80.06 91 MET A O 1
ATOM 725 N N . HIS A 1 92 ? 14.370 -4.520 -26.691 1.00 77.31 92 HIS A N 1
ATOM 726 C CA . HIS A 1 92 ? 12.982 -4.805 -27.034 1.00 77.31 92 HIS A CA 1
ATOM 727 C C . HIS A 1 92 ? 12.915 -5.149 -28.518 1.00 77.31 92 HIS A C 1
ATOM 729 O O . HIS A 1 92 ? 13.209 -4.301 -29.356 1.00 77.31 92 HIS A O 1
ATOM 735 N N . HIS A 1 93 ? 12.495 -6.373 -28.842 1.00 70.25 93 HIS A N 1
ATOM 736 C CA . HIS A 1 93 ? 12.280 -6.787 -30.233 1.00 70.25 93 HIS A CA 1
ATOM 737 C C . HIS A 1 93 ? 11.199 -5.947 -30.931 1.00 70.25 93 HIS A C 1
ATOM 739 O O . HIS A 1 93 ? 11.290 -5.703 -32.127 1.00 70.25 93 HIS A O 1
ATOM 745 N N . HIS A 1 94 ? 10.202 -5.480 -30.173 1.00 73.00 94 HIS A N 1
ATOM 746 C CA . HIS A 1 94 ? 9.158 -4.568 -30.630 1.00 73.00 94 HIS A CA 1
ATOM 747 C C . HIS A 1 94 ? 8.897 -3.549 -29.519 1.00 73.00 94 HIS A C 1
ATOM 749 O O . HIS A 1 94 ? 8.523 -3.927 -28.407 1.00 73.00 94 HIS A O 1
ATOM 755 N N . ARG A 1 95 ? 9.137 -2.266 -29.804 1.00 68.00 95 ARG A N 1
ATOM 756 C CA . ARG A 1 95 ? 8.835 -1.156 -28.895 1.00 68.00 95 ARG A CA 1
ATOM 757 C C . ARG A 1 95 ? 7.609 -0.431 -29.447 1.00 68.00 95 ARG A C 1
ATOM 759 O O . ARG A 1 95 ? 7.698 0.143 -30.527 1.00 68.00 95 ARG A O 1
ATOM 766 N N . ALA A 1 96 ? 6.488 -0.549 -28.742 1.00 61.62 96 ALA A N 1
ATOM 767 C CA . ALA A 1 96 ? 5.277 0.230 -28.990 1.00 61.62 96 ALA A CA 1
ATOM 768 C C . ALA A 1 96 ? 5.325 1.538 -28.194 1.00 61.62 96 ALA A C 1
ATOM 770 O O . ALA A 1 96 ? 5.962 1.531 -27.110 1.00 61.62 96 ALA A O 1
#

InterPro domains:
  IPR001538 Mannose-6-phosphate isomerase, type II, C-terminal [PF01050] (48-96)
  IPR011051 RmlC-like cupin domain superfamily [SSF51182] (5-95)
  IPR029044 Nucleotide-diphospho-sugar transferases [G3DSA:3.90.550.10] (1-47)
  IPR051161 Mannose-6-phosphate isomerase type 2 [PTHR46390] (1-96)
  IPR054566 MannoseP isomerase/GMP-like, beta-helix domain [PF22640] (2-42)

Sequence (96 aa):
MVVSNERLVATLGVDDLIIVDTKDALMVAHKDAIQDVKQLVNSIKDAGREEHKVHREVYRPWGKYDSIDNGARYQVKRITVKPGEKLSVQMHHHRA

Organism: NCBI:txid3062664

Foldseek 3Di:
DAAADPDDDDDDPDPQWYWHHDPLDIDIDHVVCPVCVVVVLVVCVVVVHCSNPDDQWDADPQGIWG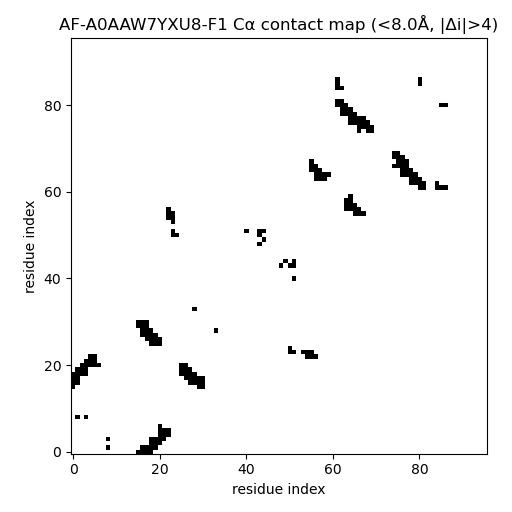FPDDDPPDTDIDTDGDPPGDDDDDDDPDDD

Secondary structure (DSSP, 8-state):
-EEESSS-----S--SEEEEE-SS-EEEEEGGGGGGHHHHHHHHHHTT-GGGT--SEEEETTEEEEEEEEETTEEEEEEEEPTT--PPP---SS--

Radius of gyration: 18.03 Å; Cα contacts (8 Å, |Δi|>4): 107; chains: 1; bounding box: 42×31×50 Å

Solvent-accessible surface area (backbone atoms only — not comparable to full-atom values): 6236 Å² total; per-residue (Å²): 89,81,46,63,78,87,62,92,82,85,88,79,98,76,75,65,41,37,35,43,41,53,92,50,49,76,47,76,42,50,62,87,52,58,85,47,49,64,57,55,54,48,53,43,50,76,69,68,50,53,65,86,74,51,66,32,66,45,82,51,96,43,30,36,39,30,58,78,47,76,55,102,88,48,74,44,66,52,71,48,69,42,91,94,48,70,79,81,90,76,90,62,98,74,82,131

pLDDT: mean 84.24, std 9.48, range [55.41, 96.12]